Protein AF-A0A2D6TQI2-F1 (afdb_monomer_lite)

Radius of gyration: 19.52 Å; chains: 1; bounding box: 58×17×46 Å

Sequence (91 aa):
MDQFTGDIAAMLEIALIGAGLVVLYYAGKEGSKLMKVGAYVMLIGGILGLICTGYWWFKYHEAGVFYSPVNKTIHLMQHNADDANHHIFPE

Structure (mmCIF, N/CA/C/O backbone):
data_AF-A0A2D6TQI2-F1
#
_entry.id   AF-A0A2D6TQI2-F1
#
loop_
_atom_site.group_PDB
_atom_site.id
_atom_site.type_symbol
_atom_site.label_atom_id
_atom_site.label_alt_id
_atom_site.label_comp_id
_atom_site.label_asym_id
_atom_site.label_entity_id
_atom_site.label_seq_id
_atom_site.pdbx_PDB_ins_code
_atom_site.Cartn_x
_atom_site.Cartn_y
_atom_site.Cartn_z
_atom_site.occupancy
_atom_site.B_iso_or_equiv
_atom_site.auth_seq_id
_atom_site.auth_comp_id
_atom_site.auth_asym_id
_atom_site.auth_atom_id
_atom_site.pdbx_PDB_model_num
ATOM 1 N N . MET A 1 1 ? 5.784 -10.744 -18.344 1.00 52.66 1 MET A N 1
ATOM 2 C CA . MET A 1 1 ? 4.425 -11.023 -17.809 1.00 52.66 1 MET A CA 1
ATOM 3 C C . MET A 1 1 ? 4.115 -10.117 -16.612 1.00 52.66 1 MET A C 1
ATOM 5 O O . MET A 1 1 ? 3.109 -10.291 -15.942 1.00 52.66 1 MET A O 1
ATOM 9 N N . ASP A 1 2 ? 4.949 -9.101 -16.388 1.00 65.56 2 ASP A N 1
ATOM 10 C CA . ASP A 1 2 ? 5.039 -8.338 -15.142 1.00 65.56 2 ASP A CA 1
ATOM 11 C C . ASP A 1 2 ? 4.030 -7.191 -15.066 1.00 65.56 2 ASP A C 1
ATOM 13 O O . ASP A 1 2 ? 3.619 -6.797 -13.980 1.00 65.56 2 ASP A O 1
ATOM 17 N N . GLN A 1 3 ? 3.553 -6.711 -16.218 1.00 68.44 3 GLN A N 1
ATOM 18 C CA . GLN A 1 3 ? 2.542 -5.655 -16.277 1.00 68.44 3 GLN A CA 1
ATOM 19 C C . GLN A 1 3 ? 1.180 -6.113 -15.739 1.00 68.44 3 GLN A C 1
ATOM 21 O O . GLN A 1 3 ? 0.506 -5.353 -15.056 1.00 68.44 3 GLN A O 1
ATOM 26 N N . PHE A 1 4 ? 0.791 -7.365 -16.005 1.00 76.75 4 PHE A N 1
ATOM 27 C CA . PHE A 1 4 ? -0.473 -7.927 -15.520 1.00 76.75 4 PHE A CA 1
ATOM 28 C C . PHE A 1 4 ? -0.455 -8.119 -13.998 1.00 76.75 4 PHE A C 1
ATOM 30 O O . PHE A 1 4 ? -1.412 -7.779 -13.312 1.00 76.75 4 PHE A O 1
ATOM 37 N N . THR A 1 5 ? 0.668 -8.596 -13.456 1.00 79.50 5 THR A N 1
ATOM 38 C CA . THR A 1 5 ? 0.864 -8.727 -12.006 1.00 79.50 5 THR A CA 1
ATOM 39 C C . THR A 1 5 ? 0.892 -7.365 -11.314 1.00 79.50 5 THR A C 1
ATOM 41 O O . THR A 1 5 ? 0.297 -7.219 -10.250 1.00 79.50 5 THR A O 1
ATOM 44 N N . GLY A 1 6 ? 1.537 -6.362 -11.923 1.00 80.25 6 GLY A N 1
ATOM 45 C CA . GLY A 1 6 ? 1.552 -4.989 -11.410 1.00 80.25 6 GLY A CA 1
ATOM 46 C C . GLY A 1 6 ? 0.162 -4.350 -11.365 1.00 80.25 6 GLY A C 1
ATOM 47 O O . GLY A 1 6 ? -0.179 -3.712 -10.375 1.00 80.25 6 GLY A O 1
ATOM 48 N N . ASP A 1 7 ? -0.664 -4.574 -12.389 1.00 83.50 7 ASP A N 1
ATOM 49 C CA . ASP A 1 7 ? -2.045 -4.073 -12.428 1.00 83.50 7 ASP A CA 1
ATOM 50 C C . ASP A 1 7 ? -2.920 -4.723 -11.340 1.00 83.50 7 ASP A C 1
ATOM 52 O O . ASP A 1 7 ? -3.621 -4.035 -10.599 1.00 83.50 7 ASP A O 1
ATOM 56 N N . ILE A 1 8 ? -2.789 -6.043 -11.145 1.00 87.81 8 ILE A N 1
ATOM 57 C CA . ILE A 1 8 ? -3.469 -6.762 -10.055 1.00 87.81 8 ILE A CA 1
ATOM 58 C C . ILE A 1 8 ? -3.017 -6.251 -8.682 1.00 87.81 8 ILE A C 1
ATOM 60 O O . ILE A 1 8 ? -3.856 -6.065 -7.799 1.00 87.81 8 ILE A O 1
ATOM 64 N N . ALA A 1 9 ? -1.714 -6.025 -8.491 1.00 88.19 9 ALA A N 1
ATOM 65 C CA . ALA A 1 9 ? -1.181 -5.480 -7.245 1.00 88.19 9 ALA A CA 1
ATOM 66 C C . ALA A 1 9 ? -1.769 -4.092 -6.958 1.00 88.19 9 ALA A C 1
ATOM 68 O O . ALA A 1 9 ? -2.313 -3.879 -5.875 1.00 88.19 9 ALA A O 1
ATOM 69 N N . ALA A 1 10 ? -1.786 -3.206 -7.959 1.00 87.81 10 ALA A N 1
ATOM 70 C CA . ALA A 1 10 ? -2.382 -1.878 -7.845 1.00 87.81 10 ALA A CA 1
ATOM 71 C C . ALA A 1 10 ? -3.882 -1.937 -7.508 1.00 87.81 10 ALA A C 1
ATOM 73 O O . ALA A 1 10 ? -4.361 -1.205 -6.638 1.00 87.81 10 ALA A O 1
ATOM 74 N N . MET A 1 11 ? -4.636 -2.841 -8.143 1.00 91.06 11 MET A N 1
ATOM 75 C CA . MET A 1 11 ? -6.053 -3.037 -7.824 1.00 91.06 11 MET A CA 1
ATOM 76 C C . MET A 1 11 ? -6.266 -3.534 -6.391 1.00 91.06 11 MET A C 1
ATOM 78 O O . MET A 1 11 ? -7.157 -3.038 -5.696 1.00 91.06 11 MET A O 1
ATOM 82 N N . LEU A 1 12 ? -5.447 -4.484 -5.930 1.00 91.31 12 LEU A N 1
ATOM 83 C CA . LEU A 1 12 ? -5.499 -4.996 -4.561 1.00 91.31 12 LEU A CA 1
ATOM 84 C C . LEU A 1 12 ? -5.195 -3.884 -3.547 1.00 91.31 12 LEU A C 1
ATOM 86 O O . LEU A 1 12 ? -5.905 -3.752 -2.554 1.00 91.31 12 LEU A O 1
ATOM 90 N N . GLU A 1 13 ? -4.178 -3.063 -3.804 1.00 91.00 13 GLU A N 1
ATOM 91 C CA . GLU A 1 13 ? -3.771 -1.948 -2.945 1.00 91.00 13 GLU A CA 1
ATOM 92 C C . GLU A 1 13 ? -4.881 -0.900 -2.821 1.00 91.00 13 GLU A C 1
ATOM 94 O O . GLU A 1 13 ? -5.230 -0.500 -1.710 1.00 91.00 13 GLU A O 1
ATOM 99 N N . ILE A 1 14 ? -5.507 -0.512 -3.938 1.00 92.81 14 ILE A N 1
ATOM 100 C CA . ILE A 1 14 ? -6.645 0.420 -3.941 1.00 92.81 14 ILE A CA 1
ATOM 101 C C . ILE A 1 14 ? -7.834 -0.170 -3.173 1.00 92.81 14 ILE A C 1
ATOM 103 O O . ILE A 1 14 ? -8.449 0.527 -2.361 1.00 92.81 14 ILE A O 1
ATOM 107 N N . ALA A 1 15 ? -8.147 -1.452 -3.384 1.00 93.31 15 ALA A N 1
ATOM 108 C CA . ALA A 1 15 ? -9.214 -2.129 -2.651 1.00 93.31 15 ALA A CA 1
ATOM 109 C C . ALA A 1 15 ? -8.931 -2.162 -1.140 1.00 93.31 15 ALA A C 1
ATOM 111 O O . ALA A 1 15 ? -9.831 -1.918 -0.335 1.00 93.31 15 ALA A O 1
ATOM 112 N N . LEU A 1 16 ? -7.678 -2.403 -0.749 1.00 92.94 16 LEU A N 1
ATOM 113 C CA . LEU A 1 16 ? -7.241 -2.468 0.644 1.00 92.94 16 LEU A CA 1
ATOM 114 C C . LEU A 1 16 ? -7.274 -1.086 1.317 1.00 92.94 16 LEU A C 1
ATOM 116 O O . LEU A 1 16 ? -7.729 -0.975 2.456 1.00 92.94 16 LEU A O 1
ATOM 120 N N . ILE A 1 17 ? -6.899 -0.019 0.602 1.00 94.19 17 ILE A N 1
ATOM 121 C CA . ILE A 1 17 ? -7.054 1.372 1.063 1.00 94.19 17 ILE A CA 1
ATOM 122 C C . ILE A 1 17 ? -8.539 1.717 1.240 1.00 94.19 17 ILE A C 1
ATOM 124 O O . ILE A 1 17 ? -8.930 2.267 2.272 1.00 94.19 17 ILE A O 1
ATOM 128 N N . GLY A 1 18 ? -9.379 1.364 0.262 1.00 94.00 18 GLY A N 1
ATOM 129 C CA . GLY A 1 18 ? -10.826 1.571 0.330 1.00 94.00 18 GLY A CA 1
ATOM 130 C C . GLY A 1 18 ? -11.458 0.851 1.523 1.00 94.00 18 GLY A C 1
ATOM 131 O O . GLY A 1 18 ? -12.194 1.463 2.300 1.00 94.00 18 GLY A O 1
ATOM 132 N N . ALA A 1 19 ? -11.111 -0.421 1.731 1.00 92.56 19 ALA A N 1
ATOM 133 C CA . ALA A 1 19 ? -11.537 -1.186 2.898 1.00 92.56 19 ALA A CA 1
ATOM 134 C C . ALA A 1 19 ? -11.040 -0.543 4.204 1.00 92.56 19 ALA A C 1
ATOM 136 O O . ALA A 1 19 ? -11.827 -0.365 5.133 1.00 92.56 19 ALA A O 1
ATOM 137 N N . GLY A 1 20 ? -9.777 -0.110 4.262 1.00 91.62 20 GLY A N 1
ATOM 138 C CA . GLY A 1 20 ? -9.206 0.589 5.414 1.00 91.62 20 GLY A CA 1
ATOM 139 C C . GLY A 1 20 ? -9.967 1.868 5.784 1.00 91.62 20 GLY A C 1
ATOM 140 O O . GLY A 1 20 ? -10.242 2.093 6.961 1.00 91.62 20 GLY A O 1
ATOM 141 N N . LEU A 1 21 ? -10.382 2.673 4.799 1.00 93.69 21 LEU A N 1
ATOM 142 C CA . LEU A 1 21 ? -11.208 3.873 5.007 1.00 93.69 21 LEU A CA 1
ATOM 143 C C . LEU A 1 21 ? -12.583 3.536 5.596 1.00 93.69 21 LEU A C 1
ATOM 145 O O . LEU A 1 21 ? -13.026 4.192 6.542 1.00 93.69 21 LEU A O 1
ATOM 149 N N . VAL A 1 22 ? -13.244 2.500 5.074 1.00 93.94 22 VAL A N 1
ATOM 150 C CA . VAL A 1 22 ? -14.540 2.036 5.594 1.00 93.94 22 VAL A CA 1
ATOM 151 C C . VAL A 1 22 ? -14.392 1.550 7.037 1.00 93.94 22 VAL A C 1
ATOM 153 O O . VAL A 1 22 ? -15.156 1.960 7.911 1.00 93.94 22 VAL A O 1
ATOM 156 N N . VAL A 1 23 ? -13.376 0.732 7.323 1.00 92.38 23 VAL A N 1
ATOM 157 C CA . VAL A 1 23 ? -13.097 0.238 8.681 1.00 92.38 23 VAL A CA 1
ATOM 158 C C . VAL A 1 23 ? -12.782 1.402 9.624 1.00 92.38 23 VAL A C 1
ATOM 160 O O . VAL A 1 23 ? -13.267 1.414 10.754 1.00 92.38 23 VAL A O 1
ATOM 163 N N . LEU A 1 24 ? -12.039 2.418 9.168 1.00 92.06 24 LEU A N 1
ATOM 164 C CA . LEU A 1 24 ? -11.737 3.612 9.960 1.00 92.06 24 LEU A CA 1
ATOM 165 C C . LEU A 1 24 ? -13.005 4.401 10.312 1.00 92.06 24 LEU A C 1
ATOM 167 O O . LEU A 1 24 ? -13.144 4.862 11.448 1.00 92.06 24 LEU A O 1
ATOM 171 N N . TYR A 1 25 ? -13.936 4.530 9.362 1.00 92.56 25 TYR A N 1
ATOM 172 C CA . TYR A 1 25 ? -15.227 5.181 9.582 1.00 92.56 25 TYR A CA 1
ATOM 173 C C . TYR A 1 25 ? -16.036 4.469 10.676 1.00 92.56 25 TYR A C 1
ATOM 175 O O . TYR A 1 25 ? -16.471 5.103 11.641 1.00 92.56 25 TYR A O 1
ATOM 183 N N . TYR A 1 26 ? -16.170 3.141 10.590 1.00 91.56 26 TYR A N 1
ATOM 184 C CA . TYR A 1 26 ? -16.863 2.361 11.620 1.00 91.56 26 TYR A CA 1
ATOM 185 C C . TYR A 1 26 ? -16.127 2.380 12.966 1.00 91.56 26 TYR A C 1
ATOM 187 O O . TYR A 1 26 ? -16.767 2.512 14.009 1.00 91.56 26 TYR A O 1
ATOM 195 N N . ALA A 1 27 ? -14.791 2.358 12.959 1.00 89.38 27 ALA A N 1
ATOM 196 C CA . ALA A 1 27 ? -13.980 2.430 14.175 1.00 89.38 27 ALA A CA 1
ATOM 197 C C . ALA A 1 27 ? -14.187 3.750 14.929 1.00 89.38 27 ALA A C 1
ATOM 199 O O . ALA A 1 27 ? -14.199 3.770 16.161 1.00 89.38 27 ALA A O 1
ATOM 200 N N . GLY A 1 28 ? -14.372 4.851 14.194 1.00 85.88 28 GLY A N 1
ATOM 201 C CA . GLY A 1 28 ? -14.734 6.145 14.765 1.00 85.88 28 GLY A CA 1
ATOM 202 C C . GLY A 1 28 ? -16.112 6.129 15.425 1.00 85.88 28 GLY A C 1
ATOM 203 O O . GLY A 1 28 ? -16.273 6.701 16.500 1.00 85.88 28 GLY A O 1
ATOM 204 N N . LYS A 1 29 ? -17.083 5.431 14.822 1.00 89.12 29 LYS A N 1
ATOM 205 C CA . LYS A 1 29 ? -18.450 5.329 15.350 1.00 89.12 29 LYS A CA 1
ATOM 206 C C . LYS A 1 29 ? -18.535 4.482 16.624 1.00 89.12 29 LYS A C 1
ATOM 208 O O . LYS A 1 29 ? -19.292 4.821 17.526 1.00 89.12 29 LYS A O 1
ATOM 213 N N . GLU A 1 30 ? -17.772 3.395 16.704 1.00 83.81 30 GLU A N 1
ATOM 214 C CA . GLU A 1 30 ? -17.783 2.477 17.856 1.00 83.81 30 GLU A CA 1
ATOM 215 C C . GLU A 1 30 ? -16.772 2.849 18.953 1.00 83.81 30 GLU A C 1
ATOM 217 O O . GLU A 1 30 ? -16.782 2.255 20.028 1.00 83.81 30 GLU A 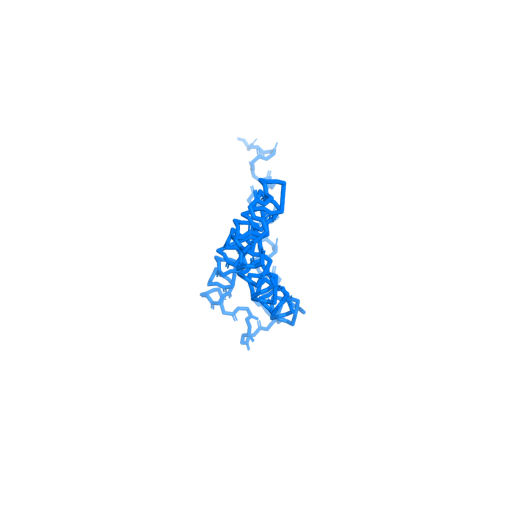O 1
ATOM 222 N N . GLY A 1 31 ? -15.876 3.812 18.709 1.00 82.56 31 GLY A N 1
ATOM 223 C CA . GLY A 1 31 ? -14.843 4.218 19.672 1.00 82.56 31 GLY A CA 1
ATOM 224 C C . GLY A 1 31 ? -13.779 3.144 19.945 1.00 82.56 31 GLY A C 1
ATOM 225 O O . GLY A 1 31 ? -12.970 3.284 20.866 1.00 82.56 31 GLY A O 1
ATOM 226 N N . SER A 1 32 ? -13.749 2.070 19.149 1.00 82.06 32 SER A N 1
ATOM 227 C CA . SER A 1 32 ? -12.842 0.939 19.337 1.00 82.06 32 SER A CA 1
ATOM 228 C C . SER A 1 32 ? -11.428 1.272 18.858 1.00 82.06 32 SER A C 1
ATOM 230 O O . SER A 1 32 ? 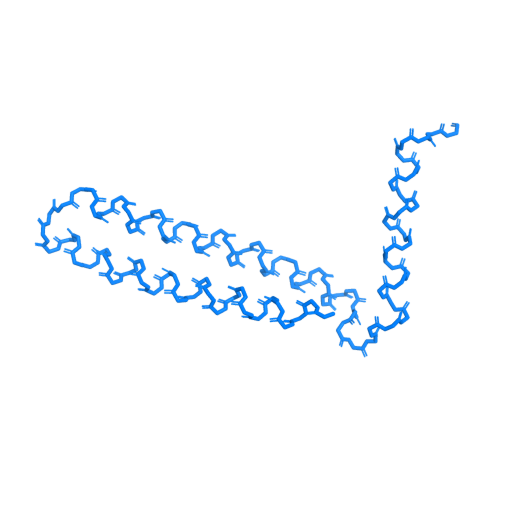-11.151 1.387 17.660 1.00 82.06 32 SER A O 1
ATOM 232 N N . LYS A 1 33 ? -10.492 1.389 19.809 1.00 85.38 33 LYS A N 1
ATOM 233 C CA . LYS A 1 33 ? -9.073 1.667 19.521 1.00 85.38 33 LYS A CA 1
ATOM 234 C C . LYS A 1 33 ? -8.419 0.574 18.669 1.00 85.38 33 LYS A C 1
ATOM 236 O O . LYS A 1 33 ? -7.618 0.899 17.800 1.00 85.38 33 LYS A O 1
ATOM 241 N N . LEU A 1 34 ? -8.779 -0.693 18.880 1.00 87.25 34 LEU A N 1
ATOM 242 C CA . LEU A 1 34 ? -8.245 -1.832 18.121 1.00 87.25 34 LEU A CA 1
ATOM 243 C C . LEU A 1 34 ? -8.621 -1.759 16.639 1.00 87.25 34 LEU A C 1
ATOM 245 O O . LEU A 1 34 ? -7.767 -1.921 15.771 1.00 87.25 34 LEU A O 1
ATOM 249 N N . MET A 1 35 ? -9.882 -1.444 16.351 1.00 86.75 35 MET A N 1
ATOM 250 C CA . MET A 1 35 ? -10.373 -1.351 14.977 1.00 86.75 35 MET A CA 1
ATOM 251 C C . MET A 1 35 ? -9.760 -0.152 14.244 1.00 86.75 35 MET A C 1
ATOM 253 O O . MET A 1 35 ? -9.427 -0.241 13.065 1.00 86.75 35 MET A O 1
ATOM 257 N N . LYS A 1 36 ? -9.504 0.942 14.974 1.00 88.69 36 LYS A N 1
ATOM 258 C CA . LYS A 1 36 ? -8.797 2.117 14.456 1.00 88.69 36 LYS A CA 1
ATOM 259 C C . LYS A 1 36 ? -7.347 1.793 14.083 1.00 88.69 36 LYS A C 1
ATOM 261 O O . LYS A 1 36 ? -6.888 2.210 13.026 1.00 88.69 36 LYS A O 1
ATOM 266 N N . VAL A 1 37 ? -6.641 1.029 14.921 1.00 93.62 37 VAL A N 1
ATOM 267 C CA . VAL A 1 37 ? -5.277 0.558 14.622 1.00 93.62 37 VAL A CA 1
ATOM 268 C C . VAL A 1 37 ? -5.278 -0.358 13.401 1.00 93.62 37 VAL A C 1
ATOM 270 O O . VAL A 1 37 ? -4.475 -0.144 12.498 1.00 93.62 37 VAL A O 1
ATOM 273 N N . GLY A 1 38 ? -6.208 -1.316 13.326 1.00 90.50 38 GLY A N 1
ATOM 274 C CA . GLY A 1 38 ? -6.352 -2.190 12.157 1.00 90.50 38 GLY A CA 1
ATOM 275 C C . GLY A 1 38 ? -6.566 -1.401 10.864 1.00 90.50 38 GLY A C 1
ATOM 276 O O . GLY A 1 38 ? -5.882 -1.642 9.872 1.00 90.50 38 GLY A O 1
ATOM 277 N N . ALA A 1 39 ? -7.434 -0.389 10.902 1.00 91.12 39 ALA A N 1
ATOM 278 C CA . ALA A 1 39 ? -7.664 0.501 9.771 1.00 91.12 39 ALA A CA 1
ATOM 279 C C . ALA A 1 39 ? -6.408 1.291 9.369 1.00 91.12 39 ALA A C 1
ATOM 281 O O . ALA A 1 39 ? -6.098 1.392 8.185 1.00 91.12 39 ALA A O 1
ATOM 282 N N . TYR A 1 40 ? -5.643 1.812 10.335 1.00 93.25 40 TYR A N 1
ATOM 283 C CA . TYR A 1 40 ? -4.377 2.488 10.041 1.00 93.25 40 TYR A CA 1
ATOM 284 C C . TYR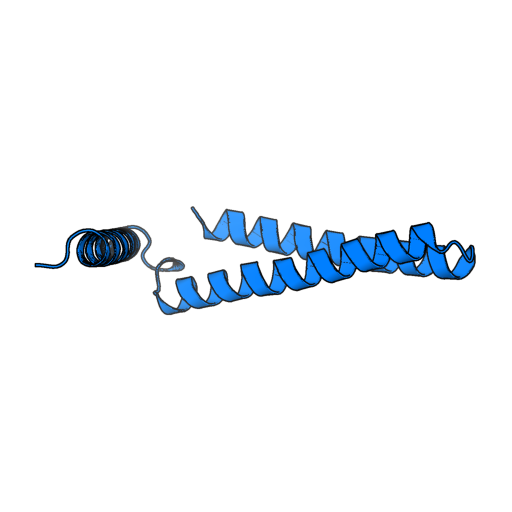 A 1 40 ? -3.339 1.551 9.425 1.00 93.25 40 TYR A C 1
ATOM 286 O O . TYR A 1 40 ? -2.659 1.957 8.489 1.00 93.25 40 TYR A O 1
ATOM 294 N N . VAL A 1 41 ? -3.227 0.308 9.901 1.00 94.00 41 VAL A N 1
ATOM 295 C CA . VAL A 1 41 ? -2.309 -0.682 9.316 1.00 94.00 41 VAL A CA 1
ATOM 296 C C . VAL A 1 41 ? -2.692 -0.979 7.867 1.00 94.00 41 VAL A C 1
ATOM 298 O O . VAL A 1 41 ? -1.816 -1.002 7.008 1.00 94.00 41 VAL A O 1
ATOM 301 N N . MET A 1 42 ? -3.987 -1.133 7.576 1.00 90.75 42 MET A N 1
ATOM 302 C CA . MET A 1 42 ? -4.475 -1.315 6.205 1.00 90.75 42 MET A CA 1
ATOM 303 C C . MET A 1 42 ? -4.150 -0.106 5.320 1.00 90.75 42 MET A C 1
ATOM 305 O O . MET A 1 42 ? -3.630 -0.272 4.222 1.00 90.75 42 MET A O 1
ATOM 309 N N . LEU A 1 43 ? -4.394 1.115 5.8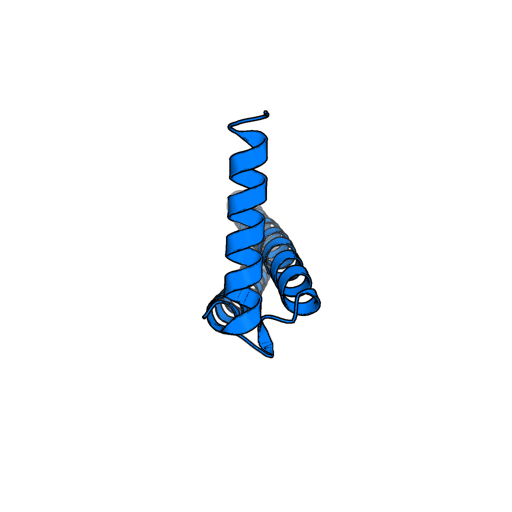03 1.00 94.06 43 LEU A N 1
ATOM 310 C CA . LEU A 1 43 ? -4.115 2.331 5.036 1.00 94.06 43 LEU A CA 1
ATOM 311 C C . LEU A 1 43 ? -2.621 2.527 4.779 1.00 94.06 43 LEU A C 1
ATOM 313 O O . LEU A 1 43 ? -2.224 2.769 3.644 1.00 94.06 43 LEU A O 1
ATOM 317 N N . ILE A 1 44 ? -1.790 2.402 5.813 1.00 94.38 44 ILE A N 1
ATOM 318 C CA . ILE A 1 44 ? -0.339 2.567 5.692 1.00 94.38 44 ILE A CA 1
ATOM 319 C C . ILE A 1 44 ? 0.238 1.468 4.797 1.00 94.38 44 ILE A C 1
ATOM 321 O O . ILE A 1 44 ? 1.028 1.767 3.906 1.00 94.38 44 ILE A O 1
ATOM 325 N N . GLY A 1 45 ? -0.189 0.216 4.990 1.00 92.19 45 GLY A N 1
ATOM 326 C CA . GLY A 1 45 ? 0.234 -0.911 4.163 1.00 92.19 45 GLY A CA 1
ATOM 327 C C . GLY A 1 45 ? -0.158 -0.736 2.698 1.00 92.19 45 GLY A C 1
ATOM 328 O O . GLY A 1 45 ? 0.683 -0.910 1.821 1.00 92.19 45 GLY A O 1
ATOM 329 N N . GLY A 1 46 ? -1.396 -0.314 2.431 1.00 91.38 46 GLY A N 1
ATOM 330 C CA . GLY A 1 46 ? -1.872 -0.044 1.077 1.00 91.38 46 GLY A CA 1
ATOM 331 C C . GLY A 1 46 ? -1.125 1.108 0.400 1.00 91.38 46 GLY A C 1
ATOM 332 O O . GLY A 1 46 ? -0.712 0.970 -0.744 1.00 91.38 46 GLY A O 1
ATOM 333 N N . ILE A 1 47 ? -0.885 2.220 1.106 1.00 93.88 47 ILE A N 1
ATOM 334 C CA . ILE A 1 47 ? -0.144 3.370 0.559 1.00 93.88 47 ILE A CA 1
ATOM 335 C C . ILE A 1 47 ? 1.315 3.003 0.268 1.00 93.88 47 ILE A C 1
ATOM 337 O O . ILE A 1 47 ? 1.826 3.332 -0.801 1.00 93.88 47 ILE A O 1
ATOM 341 N N . LEU A 1 48 ? 1.993 2.320 1.195 1.00 93.44 48 LEU A N 1
ATOM 342 C CA . LEU A 1 48 ? 3.377 1.883 0.990 1.00 93.44 48 LEU A CA 1
ATOM 343 C C . LEU A 1 48 ? 3.492 0.874 -0.156 1.00 93.44 48 LEU A C 1
ATOM 345 O O . LEU A 1 48 ? 4.436 0.967 -0.941 1.00 93.44 48 LEU A O 1
ATOM 349 N N . GLY A 1 49 ? 2.526 -0.042 -0.274 1.00 89.56 49 GLY A N 1
ATOM 350 C CA . GLY A 1 49 ? 2.409 -0.950 -1.414 1.00 89.56 49 GLY A CA 1
ATOM 351 C C . GLY A 1 49 ? 2.300 -0.178 -2.724 1.00 89.56 49 GLY A C 1
ATOM 352 O O . GLY A 1 49 ? 3.151 -0.327 -3.592 1.00 89.56 49 GLY A O 1
ATOM 353 N N . LEU A 1 50 ? 1.351 0.755 -2.810 1.00 88.94 50 LEU A N 1
ATOM 354 C CA . LEU A 1 50 ? 1.102 1.538 -4.023 1.00 88.94 50 LEU A CA 1
ATOM 355 C C . LEU A 1 50 ? 2.327 2.367 -4.439 1.00 88.94 50 LEU A C 1
ATOM 357 O O . LEU A 1 50 ? 2.648 2.452 -5.622 1.00 88.94 50 LEU A O 1
ATOM 361 N N . ILE A 1 51 ? 3.069 2.923 -3.476 1.00 92.19 51 ILE A N 1
ATOM 362 C CA . ILE A 1 51 ? 4.345 3.601 -3.749 1.00 92.19 51 ILE A CA 1
ATOM 363 C C . ILE A 1 51 ? 5.387 2.614 -4.296 1.00 92.19 51 ILE A C 1
ATOM 365 O O . ILE A 1 51 ? 6.077 2.936 -5.261 1.00 92.19 51 ILE A O 1
ATOM 369 N N . CYS A 1 52 ? 5.507 1.422 -3.708 1.00 89.62 52 CYS A N 1
ATOM 370 C CA . CYS A 1 52 ? 6.435 0.384 -4.160 1.00 89.62 52 CYS A CA 1
ATOM 371 C C . CYS A 1 52 ? 6.100 -0.095 -5.583 1.00 89.62 52 CYS A C 1
ATOM 373 O O . CYS A 1 52 ? 6.952 -0.057 -6.475 1.00 89.62 52 CYS A O 1
ATOM 375 N N . THR A 1 53 ? 4.841 -0.471 -5.807 1.00 87.12 53 THR A N 1
ATOM 376 C CA . THR A 1 53 ? 4.306 -0.919 -7.094 1.00 87.12 53 THR A CA 1
ATOM 377 C C . THR A 1 53 ? 4.447 0.181 -8.144 1.00 87.12 53 THR A C 1
ATOM 379 O O . THR A 1 53 ? 4.939 -0.077 -9.241 1.00 87.12 53 THR A O 1
ATOM 382 N N . GLY A 1 54 ? 4.126 1.430 -7.797 1.00 86.00 54 GLY A N 1
ATOM 383 C CA . GLY A 1 54 ? 4.300 2.591 -8.668 1.00 86.00 54 GLY A CA 1
ATOM 384 C C . GLY A 1 54 ? 5.764 2.876 -9.015 1.00 86.00 54 GLY A C 1
ATOM 385 O O . GLY A 1 54 ? 6.077 3.118 -10.178 1.00 86.00 54 GLY A O 1
ATOM 386 N N . TYR A 1 55 ? 6.683 2.800 -8.048 1.00 87.31 55 TYR A N 1
ATOM 387 C CA . TYR A 1 55 ? 8.118 2.978 -8.298 1.00 87.31 55 TYR A CA 1
ATOM 388 C C . TYR A 1 55 ? 8.644 1.946 -9.299 1.00 87.31 55 TYR A C 1
ATOM 390 O O . TYR A 1 55 ? 9.327 2.292 -10.266 1.00 87.31 55 TYR A O 1
ATOM 398 N N . TRP A 1 56 ? 8.293 0.676 -9.089 1.00 82.12 56 TRP A N 1
ATOM 399 C CA . TRP A 1 56 ? 8.675 -0.394 -10.001 1.00 82.12 56 TRP A CA 1
ATOM 400 C C . TRP A 1 56 ? 8.031 -0.181 -11.372 1.00 82.12 56 TRP A C 1
ATOM 402 O O . TRP A 1 56 ? 8.709 -0.253 -12.392 1.00 82.12 56 TRP A O 1
ATOM 412 N N . TRP A 1 57 ? 6.756 0.202 -11.418 1.00 82.06 57 TRP A N 1
ATOM 413 C CA . TRP A 1 57 ? 6.080 0.523 -12.670 1.00 82.06 57 TRP A CA 1
ATOM 414 C C . TRP A 1 57 ? 6.827 1.588 -13.479 1.00 82.06 57 TRP A C 1
ATOM 416 O O . TRP A 1 57 ? 7.141 1.348 -14.643 1.00 82.06 57 TRP A O 1
ATOM 426 N N . PHE A 1 58 ? 7.179 2.725 -12.868 1.00 83.06 58 PHE A N 1
ATOM 427 C CA . PHE A 1 58 ? 7.935 3.792 -13.535 1.00 83.06 58 PHE A CA 1
ATOM 428 C C . PHE A 1 58 ? 9.309 3.319 -14.017 1.00 83.06 58 PHE A C 1
ATOM 430 O O . PHE A 1 58 ? 9.648 3.528 -15.181 1.00 83.06 58 PHE A O 1
ATOM 437 N N . LYS A 1 59 ? 10.067 2.610 -13.169 1.00 80.50 59 LYS A N 1
ATOM 438 C CA . LYS A 1 59 ? 11.398 2.091 -13.518 1.00 80.50 59 LYS A CA 1
ATOM 439 C C . LYS A 1 59 ? 11.366 1.193 -14.758 1.00 80.50 59 LYS A C 1
ATOM 441 O O . LYS A 1 59 ? 12.202 1.325 -15.650 1.00 80.50 59 LYS A O 1
ATOM 446 N N . TYR A 1 60 ? 10.396 0.285 -14.836 1.00 73.06 60 TYR A N 1
ATOM 447 C CA . TYR A 1 60 ? 10.255 -0.616 -15.983 1.00 73.06 60 TYR A CA 1
ATOM 448 C C . TYR A 1 60 ? 9.615 0.084 -17.193 1.00 73.06 60 TYR A C 1
ATOM 450 O O . TYR A 1 60 ? 9.897 -0.272 -18.339 1.00 73.06 60 TYR A O 1
ATOM 458 N N . HIS A 1 61 ? 8.817 1.128 -16.966 1.00 75.62 61 HIS A N 1
ATOM 459 C CA . HIS A 1 61 ? 8.239 1.927 -18.039 1.00 75.62 61 HIS A CA 1
ATOM 460 C C . HIS A 1 61 ? 9.303 2.725 -18.792 1.00 75.62 61 HIS A C 1
ATOM 462 O O . HIS A 1 61 ? 9.362 2.645 -20.018 1.00 75.62 61 HIS A O 1
ATOM 468 N N . GLU A 1 62 ? 10.200 3.405 -18.075 1.00 74.12 62 GLU A N 1
ATOM 469 C CA . GLU A 1 62 ? 11.333 4.128 -18.669 1.00 74.12 62 GLU A CA 1
ATOM 470 C C . GLU A 1 62 ? 12.305 3.192 -19.399 1.00 74.12 62 GLU A C 1
ATOM 472 O O . GLU A 1 62 ? 12.847 3.533 -20.450 1.00 74.12 62 GLU A O 1
ATOM 477 N N . ALA A 1 63 ? 12.466 1.964 -18.903 1.00 67.75 63 ALA A N 1
ATOM 478 C CA . ALA A 1 63 ? 13.270 0.942 -19.561 1.00 67.75 63 ALA A CA 1
ATOM 479 C C . ALA A 1 63 ? 12.645 0.417 -20.877 1.00 67.75 63 ALA A C 1
ATOM 481 O O . ALA A 1 63 ? 13.305 -0.295 -21.641 1.00 67.75 63 ALA A O 1
ATOM 482 N N . GLY A 1 64 ? 11.386 0.766 -21.173 1.00 64.06 64 GLY A N 1
ATOM 483 C CA . GLY A 1 64 ? 10.688 0.411 -22.412 1.00 64.06 64 GLY A CA 1
ATOM 484 C C . GLY A 1 64 ? 10.354 -1.079 -22.549 1.00 64.06 64 GLY A C 1
ATOM 485 O O . GLY A 1 64 ? 9.997 -1.532 -23.640 1.00 64.06 64 GLY A O 1
ATOM 486 N N . VAL A 1 65 ? 10.454 -1.857 -21.465 1.00 66.12 65 VAL A N 1
ATOM 487 C CA . VAL A 1 65 ? 10.207 -3.313 -21.480 1.00 66.12 65 VAL A CA 1
ATOM 488 C C . VAL A 1 65 ? 8.757 -3.679 -21.794 1.00 66.12 65 VAL A C 1
ATOM 490 O O . VAL A 1 65 ? 8.501 -4.763 -22.309 1.00 66.12 65 VAL A O 1
ATOM 493 N N . PHE A 1 66 ? 7.811 -2.770 -21.554 1.00 62.28 66 PHE A N 1
ATOM 494 C CA . PHE A 1 66 ? 6.395 -2.986 -21.858 1.00 62.28 66 PHE A CA 1
ATOM 495 C C . PHE A 1 66 ? 6.071 -2.892 -23.360 1.00 62.28 66 PHE A C 1
ATOM 497 O O . PHE A 1 66 ? 5.082 -3.467 -23.803 1.00 62.28 66 PHE A O 1
ATOM 504 N N . TYR A 1 67 ? 6.914 -2.222 -24.159 1.00 62.91 67 TYR A N 1
ATOM 505 C CA . TYR A 1 67 ? 6.712 -2.054 -25.607 1.00 62.91 67 TYR A CA 1
ATOM 506 C C . TYR A 1 67 ? 7.483 -3.074 -26.461 1.00 62.91 67 TYR A C 1
ATOM 508 O O . TYR A 1 67 ? 7.049 -3.400 -27.564 1.00 62.91 67 TYR A O 1
ATOM 516 N N . SER A 1 68 ? 8.617 -3.598 -25.980 1.00 62.56 68 SER A N 1
ATOM 517 C CA . SER A 1 68 ? 9.388 -4.643 -26.675 1.00 62.56 68 SER A CA 1
ATOM 518 C C . SER A 1 68 ? 9.899 -5.698 -25.678 1.00 62.56 68 SER A C 1
ATOM 520 O O . SER A 1 68 ? 11.051 -5.640 -25.233 1.00 62.56 68 SER A O 1
ATOM 522 N N . PRO A 1 69 ? 9.045 -6.665 -25.290 1.00 57.28 69 PRO A N 1
ATOM 523 C CA . PRO A 1 69 ? 9.271 -7.503 -24.111 1.00 57.28 69 PRO A CA 1
ATOM 524 C C . PRO A 1 69 ? 10.376 -8.550 -24.280 1.00 57.28 69 PRO A C 1
ATOM 526 O O . PRO A 1 69 ? 10.913 -9.021 -23.282 1.00 57.28 69 PRO A O 1
ATOM 529 N N . VAL A 1 70 ? 10.741 -8.927 -25.509 1.00 59.03 70 VAL A N 1
ATOM 530 C CA . VAL A 1 70 ? 11.729 -9.996 -25.737 1.00 59.03 70 VAL A CA 1
ATOM 531 C C . VAL A 1 70 ? 13.157 -9.446 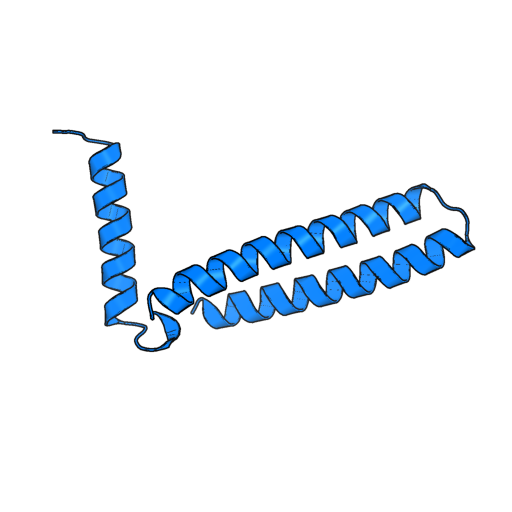-25.749 1.00 59.03 70 VAL A C 1
ATOM 533 O O . VAL A 1 70 ? 14.013 -9.971 -25.053 1.00 59.03 70 VAL A O 1
ATOM 536 N N . ASN A 1 71 ? 13.427 -8.354 -26.469 1.00 57.59 71 ASN A N 1
ATOM 537 C CA . ASN A 1 71 ? 14.806 -7.886 -26.659 1.00 57.59 71 ASN A CA 1
ATOM 538 C C . ASN A 1 71 ? 15.350 -7.083 -25.460 1.00 57.59 71 ASN A C 1
ATOM 540 O O . ASN A 1 71 ? 16.525 -7.172 -25.119 1.00 57.59 71 ASN A O 1
ATOM 544 N N . LYS A 1 72 ? 14.495 -6.298 -24.790 1.00 56.91 72 LYS A N 1
ATOM 545 C CA . LYS A 1 72 ? 14.915 -5.395 -23.702 1.00 56.91 72 LYS A CA 1
ATOM 546 C C . LYS A 1 72 ? 14.995 -6.087 -22.340 1.00 56.91 72 LYS A C 1
ATOM 548 O O . LYS A 1 72 ? 15.887 -5.778 -21.556 1.00 56.91 72 LYS A O 1
ATOM 553 N N . THR A 1 73 ? 14.111 -7.049 -22.070 1.00 60.66 73 THR A N 1
ATOM 554 C CA . THR A 1 73 ? 14.090 -7.781 -20.791 1.00 60.66 73 THR A CA 1
ATOM 555 C C . THR A 1 73 ? 15.316 -8.683 -20.638 1.00 60.66 73 THR A C 1
ATOM 557 O O . THR A 1 73 ? 15.888 -8.744 -19.555 1.00 60.66 73 THR A O 1
ATOM 560 N N . ILE A 1 74 ? 15.774 -9.320 -21.725 1.00 59.81 74 ILE A N 1
ATOM 561 C CA . ILE A 1 74 ? 17.000 -10.135 -21.721 1.00 59.81 74 ILE A CA 1
ATOM 562 C C . ILE A 1 74 ? 18.221 -9.252 -21.432 1.00 59.81 74 ILE A C 1
ATOM 564 O O . ILE A 1 74 ? 19.007 -9.585 -20.555 1.00 59.81 74 ILE A O 1
ATOM 568 N N . HIS A 1 75 ? 18.340 -8.086 -22.078 1.00 60.00 75 HIS A N 1
ATOM 569 C CA . HIS A 1 75 ? 19.446 -7.153 -21.828 1.00 60.00 75 HIS A CA 1
ATOM 570 C C . HIS A 1 75 ? 19.466 -6.586 -20.400 1.00 60.00 75 HIS A C 1
ATOM 572 O O . HIS A 1 75 ? 20.543 -6.420 -19.837 1.00 60.00 75 HIS A O 1
ATOM 578 N N . LEU A 1 76 ? 18.306 -6.310 -19.794 1.00 62.78 76 LEU A N 1
ATOM 579 C CA . LEU A 1 76 ? 18.236 -5.846 -18.402 1.00 62.78 76 LEU A CA 1
ATOM 580 C C . LEU A 1 76 ? 18.550 -6.962 -17.407 1.00 62.78 76 LEU A C 1
ATOM 582 O O . LEU A 1 76 ? 19.258 -6.711 -16.438 1.00 62.78 76 LEU A O 1
ATOM 586 N N . MET A 1 77 ? 18.063 -8.185 -17.631 1.00 58.59 77 MET A N 1
ATOM 587 C CA . MET A 1 77 ? 18.419 -9.324 -16.781 1.00 58.59 77 MET A CA 1
ATOM 588 C C . MET A 1 77 ? 19.908 -9.669 -16.890 1.00 58.59 77 MET A C 1
ATOM 590 O O . MET A 1 77 ? 20.526 -9.951 -15.870 1.00 58.59 77 MET A O 1
ATOM 594 N N . GLN A 1 78 ? 20.489 -9.569 -18.090 1.00 59.84 78 GLN A N 1
ATOM 595 C CA . GLN A 1 78 ? 21.922 -9.758 -18.309 1.00 59.84 78 GLN A CA 1
ATOM 596 C C . GLN A 1 78 ? 22.742 -8.667 -17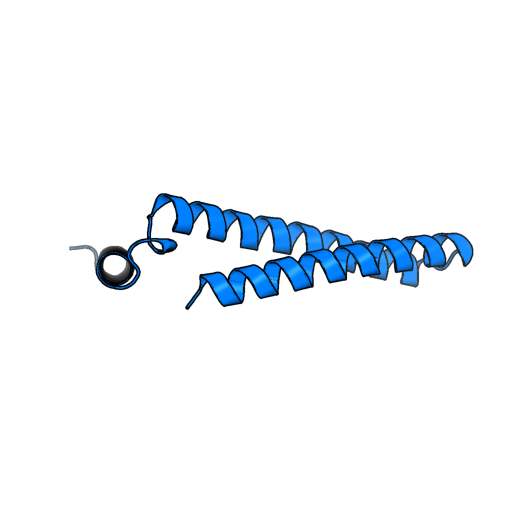.609 1.00 59.84 78 GLN A C 1
ATOM 598 O O . GLN A 1 78 ? 23.607 -8.996 -16.815 1.00 59.84 78 GLN A O 1
ATOM 603 N N . HIS A 1 79 ? 22.398 -7.385 -17.780 1.00 58.88 79 HIS A N 1
ATOM 604 C CA . HIS A 1 79 ? 23.114 -6.282 -17.125 1.00 58.88 79 HIS A CA 1
ATOM 605 C C . HIS A 1 79 ? 23.037 -6.355 -15.592 1.00 58.88 79 HIS A C 1
ATOM 607 O O . HIS A 1 79 ? 24.027 -6.109 -14.916 1.00 58.88 79 HIS A O 1
ATOM 613 N N . ASN A 1 80 ? 21.886 -6.743 -15.025 1.00 59.47 80 ASN A N 1
ATOM 614 C CA . ASN A 1 80 ? 21.767 -6.946 -13.576 1.00 59.47 80 ASN A CA 1
ATOM 615 C C . ASN A 1 80 ? 22.544 -8.187 -13.095 1.00 59.47 80 ASN A C 1
ATOM 617 O O . ASN A 1 80 ? 23.027 -8.192 -11.965 1.00 59.47 80 ASN A O 1
ATOM 621 N N . ALA A 1 81 ? 22.669 -9.234 -13.919 1.00 58.69 81 ALA A N 1
ATOM 622 C CA . ALA A 1 81 ? 23.490 -10.403 -13.606 1.00 58.69 81 ALA A CA 1
ATOM 623 C C . ALA A 1 81 ? 24.994 -10.101 -13.723 1.00 58.69 81 ALA A C 1
ATOM 625 O O . ALA A 1 81 ? 25.768 -10.581 -12.897 1.00 58.69 81 ALA A O 1
ATOM 626 N N . ASP A 1 82 ? 25.400 -9.292 -14.700 1.00 58.88 82 ASP A N 1
ATOM 627 C CA . ASP A 1 82 ? 26.781 -8.849 -14.896 1.00 58.88 82 ASP A CA 1
ATOM 628 C C . ASP A 1 82 ? 27.213 -7.895 -13.768 1.00 58.88 82 ASP A C 1
ATOM 630 O O . ASP A 1 82 ? 28.243 -8.133 -13.143 1.00 58.88 82 ASP A O 1
ATOM 634 N N . ASP A 1 83 ? 26.385 -6.905 -13.400 1.00 59.75 83 ASP A N 1
ATOM 635 C CA . ASP A 1 83 ? 26.630 -6.029 -12.239 1.00 59.75 83 ASP A CA 1
ATOM 636 C C . ASP A 1 83 ? 26.711 -6.826 -10.927 1.00 59.75 83 ASP A C 1
ATOM 638 O O . ASP A 1 83 ? 27.599 -6.604 -10.100 1.00 59.75 83 ASP A O 1
ATOM 642 N N . ALA A 1 84 ? 25.811 -7.796 -10.725 1.00 58.31 84 ALA A N 1
ATOM 643 C CA . ALA A 1 84 ? 25.853 -8.658 -9.546 1.00 58.31 84 ALA A CA 1
ATOM 644 C C . ALA A 1 84 ? 27.131 -9.512 -9.504 1.00 58.31 84 ALA A C 1
ATOM 646 O O . ALA A 1 84 ? 27.725 -9.659 -8.438 1.00 58.31 84 ALA A O 1
ATOM 647 N N . ASN A 1 85 ? 27.590 -10.043 -10.642 1.00 57.22 85 ASN A N 1
ATOM 648 C CA . ASN A 1 85 ? 28.851 -10.786 -10.705 1.00 57.22 85 ASN A CA 1
ATOM 649 C C . ASN A 1 85 ? 30.065 -9.885 -10.452 1.00 57.22 85 ASN A C 1
ATOM 651 O O . ASN A 1 85 ? 30.969 -10.301 -9.731 1.00 57.22 85 ASN A O 1
ATOM 655 N N . HIS A 1 86 ? 30.061 -8.648 -10.950 1.00 57.34 86 HIS A N 1
ATOM 656 C CA . HIS A 1 86 ? 31.149 -7.693 -10.725 1.00 57.34 86 HIS A CA 1
ATOM 657 C C . HIS A 1 86 ? 31.281 -7.285 -9.249 1.00 57.34 86 HIS A C 1
ATOM 659 O O . HIS A 1 86 ? 32.386 -7.071 -8.752 1.00 57.34 86 HIS A O 1
ATOM 665 N N . HIS A 1 87 ? 30.161 -7.223 -8.522 1.00 55.44 87 HIS A N 1
ATOM 666 C CA . HIS A 1 87 ? 30.149 -6.954 -7.083 1.00 55.44 87 HIS A CA 1
ATOM 667 C C . HIS A 1 87 ? 30.548 -8.158 -6.214 1.00 55.44 87 HIS A C 1
ATOM 669 O O . HIS A 1 87 ? 31.012 -7.958 -5.091 1.00 55.44 87 HIS A O 1
ATOM 675 N N . ILE A 1 88 ? 30.361 -9.391 -6.696 1.00 58.84 88 ILE A N 1
ATOM 676 C CA . ILE A 1 88 ? 30.703 -10.617 -5.952 1.00 58.84 88 ILE A CA 1
ATOM 677 C C . ILE A 1 88 ? 32.149 -11.054 -6.239 1.00 58.84 88 ILE A C 1
ATOM 679 O O . ILE A 1 88 ? 32.820 -11.566 -5.343 1.00 58.84 88 ILE A O 1
ATOM 683 N N . PHE A 1 89 ? 32.649 -10.807 -7.451 1.00 56.00 89 PHE A N 1
ATOM 684 C CA . PHE A 1 89 ? 34.021 -11.093 -7.866 1.00 56.00 89 PHE A CA 1
ATOM 685 C C . PHE A 1 89 ? 34.646 -9.843 -8.504 1.00 56.00 89 PHE A C 1
ATOM 687 O O . PHE A 1 89 ? 34.631 -9.706 -9.728 1.00 56.00 89 PHE A O 1
ATOM 694 N N . PRO A 1 90 ? 35.170 -8.906 -7.694 1.00 52.97 90 PRO A N 1
ATOM 695 C CA . PRO A 1 90 ? 36.001 -7.834 -8.221 1.00 52.97 90 PRO A CA 1
ATOM 696 C C . PRO A 1 90 ? 37.323 -8.427 -8.735 1.00 52.97 90 PRO A C 1
ATOM 698 O O . PRO A 1 90 ? 37.926 -9.265 -8.059 1.00 52.97 90 PRO A O 1
ATOM 701 N N . GLU A 1 91 ? 37.732 -8.023 -9.937 1.00 59.38 91 GLU A N 1
ATOM 702 C CA . GLU A 1 91 ? 39.045 -8.337 -10.524 1.00 59.38 91 GLU A CA 1
ATOM 703 C C . GLU A 1 91 ? 40.210 -7.656 -9.790 1.00 59.38 91 GLU A C 1
ATOM 705 O O . GLU A 1 91 ? 40.029 -6.520 -9.289 1.00 59.38 91 GLU A O 1
#

pLDDT: mean 78.3, std 14.43, range [52.66, 94.38]

Secondary structure (DSSP, 8-state):
-HHHHHHHHHHHHHHHHHHHHHHHHHHHHHT-HHHHHHHHHHHHHHHHHHHHHHHHHHHHHHTTTTTSTTHHHHHHHHHHHHHHHHHHS--

Foldseek 3Di:
DVVVVLVVLLVVLVVLLVVLVVLCVVCVVVVPPVSNVVSVCSNVVSVVSNVVSVVVVVVVVVLVCVVPVPPSVVVVVVVVVVVVVCVVDPD